Protein AF-A0A7X9CT86-F1 (afdb_monomer)

Sequence (171 aa):
MEDLLKIQHRLVPDLIDKMYRRFNILSTIEKKQPIGRRTLSDVMNITERVLRTEIEILKQQDLIRVQSTGMKLTETGEHTLASLSHYLTLYSSFNHLEDEIFNQYGVKVHIVRGNSDKDETVKAEMGNVTGELLEQSLYDKASVSVTGGSTMAKVSESLHPLDKDILFTPA

pLDDT: mean 86.79, std 11.25, range [47.72, 98.38]

Structure (mmCIF, N/CA/C/O backbone):
data_AF-A0A7X9CT86-F1
#
_entry.id   AF-A0A7X9CT86-F1
#
loop_
_atom_site.group_PDB
_atom_site.id
_atom_site.type_symbol
_atom_site.label_atom_id
_atom_site.label_alt_id
_atom_site.label_comp_id
_atom_site.label_asym_id
_atom_site.label_entity_id
_atom_site.label_seq_id
_atom_site.pdbx_PDB_ins_code
_atom_site.Cartn_x
_atom_site.Cartn_y
_atom_site.Cartn_z
_atom_site.occupancy
_atom_site.B_iso_or_equiv
_atom_site.auth_seq_id
_atom_site.auth_comp_id
_atom_site.auth_asym_id
_atom_site.auth_atom_id
_atom_site.pdbx_PDB_model_num
ATOM 1 N N . MET A 1 1 ? -1.836 -21.268 -7.553 1.00 47.72 1 MET A N 1
ATOM 2 C CA . MET A 1 1 ? -2.912 -20.787 -6.651 1.00 47.72 1 MET A CA 1
ATOM 3 C C . MET A 1 1 ? -3.319 -19.344 -6.956 1.00 47.72 1 MET A C 1
ATOM 5 O O . MET A 1 1 ? -4.481 -19.028 -6.749 1.00 47.72 1 MET A O 1
ATOM 9 N N . GLU A 1 2 ? -2.427 -18.518 -7.526 1.00 50.56 2 GLU A N 1
ATOM 10 C CA . GLU A 1 2 ? -2.737 -17.188 -8.101 1.00 50.56 2 GLU A CA 1
ATOM 11 C C . GLU A 1 2 ? -3.949 -17.184 -9.051 1.00 50.56 2 GLU A C 1
ATOM 13 O O . GLU A 1 2 ? -4.732 -16.236 -9.068 1.00 50.56 2 GLU A O 1
ATOM 18 N N . ASP A 1 3 ? -4.162 -18.281 -9.782 1.00 64.56 3 ASP A N 1
ATOM 19 C CA . ASP A 1 3 ? -5.314 -18.444 -10.675 1.00 64.56 3 ASP A CA 1
ATOM 20 C C . ASP A 1 3 ? -6.669 -18.474 -9.957 1.00 64.56 3 ASP A C 1
ATOM 22 O O . ASP A 1 3 ? -7.675 -18.043 -10.519 1.00 64.56 3 ASP A O 1
ATOM 26 N N . LEU A 1 4 ? -6.738 -18.951 -8.709 1.00 75.62 4 LEU A N 1
ATOM 27 C CA . LEU A 1 4 ? -8.026 -19.123 -8.036 1.00 75.62 4 LEU A CA 1
ATOM 28 C C . LEU A 1 4 ? -8.676 -17.774 -7.720 1.00 75.62 4 LEU A C 1
ATOM 30 O O . LEU A 1 4 ? -9.884 -17.635 -7.897 1.00 75.62 4 LEU A O 1
ATOM 34 N N . LEU A 1 5 ? -7.893 -16.774 -7.305 1.00 71.44 5 LEU A N 1
ATOM 35 C CA . LEU A 1 5 ? -8.427 -15.446 -6.997 1.00 71.44 5 LEU A CA 1
ATOM 36 C C . LEU A 1 5 ? -8.909 -14.730 -8.275 1.00 71.44 5 LEU A C 1
ATOM 38 O O . LEU A 1 5 ? -9.979 -14.121 -8.267 1.00 71.44 5 LEU A O 1
ATOM 42 N N . LYS A 1 6 ? -8.191 -14.908 -9.400 1.00 66.88 6 LYS A N 1
ATOM 43 C CA . LYS A 1 6 ? -8.610 -14.446 -10.743 1.00 66.88 6 LYS A CA 1
ATOM 44 C C . LYS A 1 6 ? -9.935 -15.078 -11.165 1.00 66.88 6 LYS A C 1
ATOM 46 O O . LYS A 1 6 ? -10.840 -14.385 -11.632 1.00 66.88 6 LYS A O 1
ATOM 51 N N . ILE A 1 7 ? -10.074 -16.388 -10.967 1.00 75.56 7 ILE A N 1
ATOM 52 C CA . ILE A 1 7 ? -11.304 -17.128 -11.276 1.00 75.56 7 ILE A CA 1
ATOM 53 C C . ILE A 1 7 ? -12.459 -16.663 -10.379 1.00 75.56 7 ILE A C 1
ATOM 55 O O . ILE A 1 7 ? -13.552 -16.396 -10.875 1.00 75.56 7 ILE A O 1
ATOM 59 N N . GLN A 1 8 ? -12.223 -16.520 -9.073 1.00 74.38 8 GLN A N 1
ATOM 60 C CA . GLN A 1 8 ? -13.236 -16.064 -8.122 1.00 74.38 8 GLN A CA 1
ATOM 61 C C . GLN A 1 8 ? -13.734 -14.659 -8.450 1.00 74.38 8 GLN A C 1
ATOM 63 O O . GLN A 1 8 ? -14.936 -14.433 -8.407 1.00 74.38 8 GLN A O 1
ATOM 68 N N . HIS A 1 9 ? -12.863 -13.731 -8.845 1.00 69.62 9 HIS A N 1
ATOM 69 C CA . HIS A 1 9 ? -13.296 -12.392 -9.245 1.00 69.62 9 HIS A CA 1
ATOM 70 C C . HIS A 1 9 ? -14.163 -12.397 -10.503 1.00 69.62 9 HIS A C 1
ATOM 72 O O . HIS A 1 9 ? -15.140 -11.661 -10.569 1.00 69.62 9 HIS A O 1
ATOM 78 N N . ARG A 1 10 ? -13.859 -13.246 -11.495 1.00 68.56 10 ARG A N 1
ATOM 79 C CA . ARG A 1 10 ? -14.726 -13.399 -12.677 1.00 68.56 10 ARG A CA 1
ATOM 80 C C . ARG A 1 10 ? -16.109 -13.946 -12.316 1.00 68.56 10 ARG A C 1
ATOM 82 O O . ARG A 1 10 ? -17.075 -13.629 -12.998 1.00 68.56 10 ARG A O 1
ATOM 89 N N . LEU A 1 11 ? -16.197 -14.766 -11.268 1.00 78.31 11 LEU A N 1
ATOM 90 C CA . LEU A 1 11 ? -17.441 -15.406 -10.845 1.00 78.31 11 LEU A CA 1
ATOM 91 C C . LEU A 1 11 ? -18.262 -14.547 -9.867 1.00 78.31 11 LEU A C 1
ATOM 93 O O . LEU A 1 11 ? -19.487 -14.532 -9.945 1.00 78.31 11 LEU A O 1
ATOM 97 N N . VAL A 1 12 ? -17.598 -13.866 -8.930 1.00 84.44 12 VAL A N 1
ATOM 98 C CA . VAL A 1 12 ? -18.204 -13.127 -7.807 1.00 84.44 12 VAL A CA 1
ATOM 99 C C . VAL A 1 12 ? -17.451 -11.815 -7.507 1.00 84.44 12 VAL A C 1
ATOM 101 O O . VAL A 1 12 ? -16.927 -11.638 -6.400 1.00 84.44 12 VAL A O 1
ATOM 104 N N . PRO A 1 13 ? -17.403 -10.863 -8.457 1.00 72.38 13 PRO A N 1
ATOM 105 C CA . PRO A 1 13 ? -16.597 -9.641 -8.332 1.00 72.38 13 PRO A CA 1
ATOM 106 C C . PRO A 1 13 ? -16.955 -8.818 -7.082 1.00 72.38 13 PRO A C 1
ATOM 108 O O . PRO A 1 13 ? -16.073 -8.444 -6.309 1.00 72.38 13 PRO A O 1
ATOM 111 N N . ASP A 1 14 ? -18.250 -8.670 -6.777 1.00 80.62 14 ASP A N 1
ATOM 112 C CA . ASP A 1 14 ? -18.730 -7.915 -5.608 1.00 80.62 14 ASP A CA 1
ATOM 113 C C . ASP A 1 14 ? -18.205 -8.446 -4.265 1.00 80.62 14 ASP A C 1
ATOM 115 O O . ASP A 1 14 ? -18.091 -7.704 -3.282 1.00 80.62 14 ASP A O 1
ATOM 119 N N . LEU A 1 15 ? -17.960 -9.758 -4.173 1.00 83.06 15 LEU A N 1
ATOM 120 C CA . LEU A 1 15 ? -17.462 -10.384 -2.951 1.00 83.06 15 LEU A CA 1
ATOM 121 C C . LEU A 1 15 ? -15.967 -10.120 -2.777 1.00 83.06 15 LEU A C 1
ATOM 123 O O . LEU A 1 15 ? -15.525 -9.850 -1.658 1.00 83.06 15 LEU A O 1
ATOM 127 N N . ILE A 1 16 ? -15.216 -10.143 -3.878 1.00 79.19 16 ILE A N 1
ATOM 128 C CA . ILE A 1 16 ? -13.792 -9.818 -3.878 1.00 79.19 16 ILE A CA 1
ATOM 129 C C . ILE A 1 16 ? -13.584 -8.349 -3.494 1.00 79.19 16 ILE A C 1
ATOM 131 O O . ILE A 1 16 ? -12.779 -8.067 -2.607 1.00 79.19 16 ILE A O 1
ATOM 135 N N . ASP A 1 17 ? -14.386 -7.421 -4.016 1.00 76.88 17 ASP A N 1
ATOM 136 C CA . ASP A 1 17 ? -14.312 -6.005 -3.628 1.00 76.88 17 ASP A CA 1
ATOM 137 C C . ASP A 1 17 ? -14.614 -5.774 -2.140 1.00 76.88 17 ASP A C 1
ATOM 139 O O . ASP A 1 17 ? -1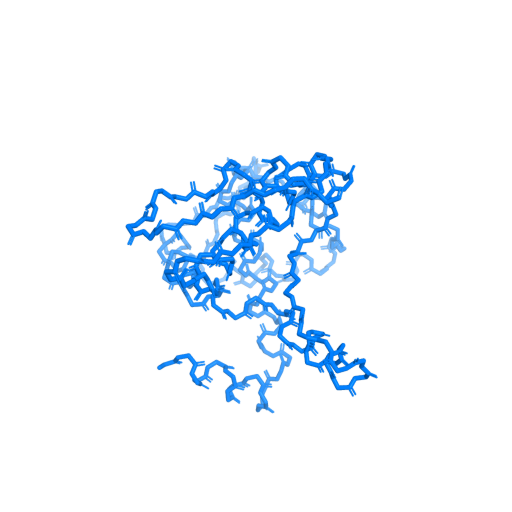3.962 -4.972 -1.460 1.00 76.88 17 ASP A O 1
ATOM 143 N N . LYS A 1 18 ? -15.591 -6.505 -1.589 1.00 85.19 18 LYS A N 1
ATOM 144 C CA . LYS A 1 18 ? -15.892 -6.483 -0.146 1.00 85.19 18 LYS A CA 1
ATOM 145 C C . LYS A 1 18 ? -14.726 -7.022 0.678 1.00 85.19 18 LYS A C 1
ATOM 147 O O . LYS A 1 18 ? -14.412 -6.446 1.721 1.00 85.19 18 LYS A O 1
ATOM 152 N N . MET A 1 19 ? -14.084 -8.096 0.222 1.00 87.00 19 MET A N 1
ATOM 153 C CA . MET A 1 19 ? -12.901 -8.665 0.867 1.00 87.00 19 MET A CA 1
ATOM 154 C C . MET A 1 19 ? -11.753 -7.649 0.897 1.00 87.00 19 MET A C 1
ATOM 156 O O . MET A 1 19 ? -11.210 -7.394 1.971 1.00 87.00 19 MET A O 1
ATOM 160 N N . TYR A 1 20 ? -11.463 -6.987 -0.228 1.00 80.25 20 TYR A N 1
ATOM 161 C CA . TYR A 1 20 ? -10.465 -5.913 -0.305 1.00 80.25 20 TYR A CA 1
ATOM 162 C C . TYR A 1 20 ? -10.749 -4.774 0.663 1.00 80.25 20 TYR A C 1
ATOM 164 O O . TYR A 1 20 ? -9.865 -4.336 1.401 1.00 80.25 20 TYR A O 1
ATOM 172 N N . ARG A 1 21 ? -11.997 -4.299 0.698 1.00 86.12 21 ARG A N 1
ATOM 173 C CA . ARG A 1 21 ? -12.388 -3.228 1.617 1.00 86.12 21 ARG A CA 1
ATOM 174 C C . ARG A 1 21 ? -12.138 -3.622 3.072 1.00 86.12 21 ARG A C 1
ATOM 176 O O . ARG A 1 21 ? -11.584 -2.825 3.823 1.00 86.12 21 ARG A O 1
ATOM 183 N N . ARG A 1 22 ? -12.516 -4.837 3.470 1.00 92.12 22 ARG A N 1
ATOM 184 C CA . ARG A 1 22 ? -12.315 -5.337 4.839 1.00 92.12 22 ARG A CA 1
ATOM 185 C C . ARG A 1 22 ? -10.846 -5.527 5.180 1.00 92.12 22 ARG A C 1
ATOM 187 O O . ARG A 1 22 ? -10.440 -5.134 6.267 1.00 92.12 22 ARG A O 1
ATOM 194 N N . PHE A 1 23 ? -10.051 -6.043 4.247 1.00 90.31 23 PHE A N 1
ATOM 195 C CA . PHE A 1 23 ? -8.603 -6.126 4.408 1.00 90.31 23 PHE A CA 1
ATOM 196 C C . PHE A 1 23 ? -7.985 -4.746 4.653 1.00 90.31 23 PHE A C 1
ATOM 198 O O . PHE A 1 23 ? -7.247 -4.568 5.618 1.00 90.31 23 PHE A O 1
ATOM 205 N N . ASN A 1 24 ? -8.361 -3.739 3.859 1.00 86.56 24 ASN A N 1
ATOM 206 C CA . ASN A 1 24 ? -7.864 -2.373 4.036 1.00 86.56 24 ASN A CA 1
ATOM 207 C C . ASN A 1 24 ? -8.274 -1.777 5.392 1.00 86.56 24 ASN A C 1
ATOM 209 O O . ASN A 1 24 ? -7.481 -1.071 6.014 1.00 86.56 24 ASN A O 1
ATOM 213 N N . ILE A 1 25 ? -9.489 -2.071 5.872 1.00 92.75 25 ILE A N 1
ATOM 214 C CA . ILE A 1 25 ? -9.937 -1.670 7.214 1.00 92.75 25 ILE A CA 1
ATOM 215 C C . ILE A 1 25 ? -9.034 -2.306 8.276 1.00 92.75 25 ILE A C 1
ATOM 217 O O . ILE A 1 25 ? -8.499 -1.592 9.121 1.00 92.75 25 ILE A O 1
ATOM 221 N N . LEU A 1 26 ? -8.832 -3.625 8.215 1.00 95.00 26 LEU A N 1
ATOM 222 C CA . LEU A 1 26 ? -8.010 -4.365 9.175 1.00 95.00 26 LEU A CA 1
ATOM 223 C C . LEU A 1 26 ? -6.551 -3.892 9.164 1.00 95.00 26 LEU A C 1
ATOM 225 O O . LEU A 1 26 ? -6.017 -3.598 10.227 1.00 95.00 26 LEU A O 1
ATOM 229 N N . SER A 1 27 ? -5.941 -3.715 7.988 1.00 91.19 27 SER A N 1
ATOM 230 C CA . SER A 1 27 ? -4.567 -3.208 7.856 1.00 91.19 27 SER A CA 1
ATOM 231 C C . SER A 1 27 ? -4.420 -1.769 8.364 1.00 91.19 27 SER A C 1
ATOM 233 O O . SER A 1 27 ? -3.416 -1.409 8.976 1.00 91.19 27 SER A O 1
ATOM 235 N N . THR A 1 28 ? -5.440 -0.926 8.179 1.00 89.75 28 THR A N 1
ATOM 236 C CA . THR A 1 28 ? -5.416 0.435 8.738 1.00 89.75 28 THR A CA 1
ATOM 237 C C . THR A 1 28 ? -5.524 0.410 10.261 1.00 89.75 28 THR A C 1
ATOM 239 O O . THR A 1 28 ? -4.832 1.178 10.932 1.00 89.75 28 THR A O 1
ATOM 242 N N . ILE A 1 29 ? -6.365 -0.470 10.817 1.00 95.81 29 ILE A N 1
ATOM 243 C CA . ILE A 1 29 ? -6.472 -0.669 12.266 1.00 95.81 29 ILE A CA 1
ATOM 244 C C . ILE A 1 29 ? -5.146 -1.199 12.814 1.00 95.81 29 ILE A C 1
ATOM 246 O O . ILE A 1 29 ? -4.644 -0.614 13.761 1.00 95.81 29 ILE A O 1
ATOM 250 N N . GLU A 1 30 ? -4.529 -2.209 12.201 1.00 95.50 30 GLU A N 1
ATOM 251 C CA . GLU A 1 30 ? -3.220 -2.750 12.602 1.00 95.50 30 GLU A CA 1
ATOM 252 C C . GLU A 1 30 ? -2.164 -1.650 12.784 1.00 95.50 30 GLU A C 1
ATOM 254 O O . GLU A 1 30 ? -1.515 -1.566 13.825 1.00 95.50 30 GLU A O 1
ATOM 259 N N . LYS A 1 31 ? -2.044 -0.756 11.794 1.00 91.62 31 LYS A N 1
ATOM 260 C CA . LYS A 1 31 ? -1.037 0.315 11.770 1.00 91.62 31 LYS A CA 1
ATOM 261 C C . LYS A 1 31 ? -1.331 1.462 12.738 1.00 91.62 31 LYS A C 1
ATOM 263 O O . LYS A 1 31 ? -0.414 2.186 13.116 1.00 91.62 31 LYS A O 1
ATOM 268 N N . LYS A 1 32 ? -2.604 1.695 13.079 1.00 93.50 32 LYS A N 1
ATOM 269 C CA . LYS A 1 32 ? -3.057 2.906 13.795 1.00 93.50 32 LYS A CA 1
ATOM 270 C C . LYS A 1 32 ? -3.825 2.618 15.085 1.00 93.50 32 LYS A C 1
ATOM 272 O O . LYS A 1 32 ? -4.404 3.535 15.664 1.00 93.50 32 LYS A O 1
ATOM 277 N N . GLN A 1 33 ? -3.879 1.365 15.528 1.00 95.75 33 GLN A N 1
ATOM 278 C CA . GLN A 1 33 ? -4.639 0.972 16.708 1.00 95.75 33 GLN A CA 1
ATOM 279 C C . GLN A 1 33 ? -4.039 1.539 18.010 1.00 95.75 33 GLN A C 1
ATOM 281 O O . GLN A 1 33 ? -2.820 1.557 18.172 1.00 95.75 33 GLN A O 1
ATOM 286 N N . PRO A 1 34 ? -4.881 1.925 18.989 1.00 95.50 34 PRO A N 1
ATOM 287 C CA . PRO A 1 34 ? -6.340 1.969 18.905 1.00 95.50 34 PRO A CA 1
ATOM 288 C C . PRO A 1 34 ? -6.837 3.153 18.056 1.00 95.50 34 PRO A C 1
ATOM 290 O O . PRO A 1 34 ? -6.430 4.289 18.282 1.00 95.50 34 PRO A O 1
ATOM 293 N N . ILE A 1 35 ? -7.763 2.903 17.119 1.00 96.25 35 ILE A N 1
ATOM 294 C CA . ILE A 1 35 ? -8.323 3.949 16.240 1.00 96.25 35 ILE A CA 1
ATOM 295 C C . ILE A 1 35 ? -9.837 4.104 16.408 1.00 96.25 35 ILE A C 1
ATOM 297 O O . ILE A 1 35 ? -10.589 3.129 16.438 1.00 96.25 35 ILE A O 1
ATOM 301 N N . GLY A 1 36 ? -10.308 5.347 16.515 1.00 95.00 36 GLY A N 1
ATOM 302 C CA . GLY A 1 36 ? -11.735 5.668 16.564 1.00 95.00 36 GLY A CA 1
ATOM 303 C C . GLY A 1 36 ? -12.405 5.580 15.188 1.00 95.00 36 GLY A C 1
ATOM 304 O O . GLY A 1 36 ? -11.777 5.840 14.164 1.00 95.00 36 GLY A O 1
ATOM 305 N N . ARG A 1 37 ? -13.710 5.271 15.152 1.00 90.50 37 ARG A N 1
ATOM 306 C CA . ARG A 1 37 ? -14.463 5.118 13.891 1.00 90.50 37 ARG A CA 1
ATOM 307 C C . ARG A 1 37 ? -14.393 6.356 12.996 1.00 90.50 37 ARG A C 1
ATOM 309 O O . ARG A 1 37 ? -14.215 6.205 11.798 1.00 90.50 37 ARG A O 1
ATOM 316 N N . ARG A 1 38 ? -14.527 7.556 13.569 1.00 91.12 38 ARG A N 1
ATOM 317 C CA . ARG A 1 38 ? -14.496 8.816 12.811 1.00 91.12 38 ARG A CA 1
ATOM 318 C C . ARG A 1 38 ? -13.143 9.025 12.133 1.00 91.12 38 ARG A C 1
ATOM 320 O O . ARG A 1 38 ? -13.086 9.154 10.920 1.00 91.12 38 ARG A O 1
ATOM 327 N N . THR A 1 39 ? -12.062 8.918 12.903 1.00 93.00 39 THR A N 1
ATOM 328 C CA . THR A 1 39 ? -10.692 9.002 12.381 1.00 93.00 39 THR A CA 1
ATOM 329 C C . THR A 1 39 ? -10.419 7.936 11.322 1.00 93.00 39 THR A C 1
ATOM 331 O O . THR A 1 39 ? -9.800 8.231 10.308 1.00 93.00 39 THR A O 1
ATOM 334 N N . LEU A 1 40 ? -10.905 6.706 11.516 1.00 93.25 40 LEU A N 1
ATOM 335 C CA . LEU A 1 40 ? -10.787 5.650 10.511 1.00 93.25 40 LEU A CA 1
ATOM 336 C C . LEU A 1 40 ? -11.567 5.993 9.227 1.00 93.25 40 LEU A C 1
ATOM 338 O O . LEU A 1 40 ? -11.055 5.775 8.135 1.00 93.25 40 LEU A O 1
ATOM 342 N N . SER A 1 41 ? -12.765 6.571 9.351 1.00 90.44 41 SER A N 1
ATOM 343 C CA . SER A 1 41 ? -13.572 7.072 8.227 1.00 90.44 41 SER A CA 1
ATOM 344 C C . SER A 1 41 ? -12.806 8.105 7.405 1.00 90.44 41 SER A C 1
ATOM 346 O O . SER A 1 41 ? -12.744 7.984 6.182 1.00 90.44 41 SER A O 1
ATOM 348 N N . ASP A 1 42 ? -12.191 9.070 8.091 1.00 86.50 42 ASP A N 1
ATOM 349 C CA . ASP A 1 42 ? -11.437 10.165 7.482 1.00 86.50 42 ASP A CA 1
ATOM 350 C C . ASP A 1 42 ? -10.180 9.640 6.774 1.00 86.50 42 ASP A C 1
ATOM 352 O O . ASP A 1 42 ? -9.933 9.971 5.618 1.00 86.50 42 ASP A O 1
ATOM 356 N N . VAL A 1 43 ? -9.419 8.757 7.435 1.00 82.06 43 VAL A N 1
ATOM 357 C CA . VAL A 1 43 ? -8.208 8.138 6.867 1.00 82.06 43 VAL A CA 1
ATOM 358 C C . VAL A 1 43 ? -8.530 7.299 5.631 1.00 82.06 43 VAL A C 1
ATOM 360 O O . VAL A 1 43 ? -7.755 7.292 4.680 1.00 82.06 43 VAL A O 1
ATOM 363 N N . MET A 1 44 ? -9.654 6.583 5.634 1.00 79.44 44 MET A N 1
ATOM 364 C CA . MET A 1 44 ? -10.025 5.689 4.535 1.00 79.44 44 MET A CA 1
ATOM 365 C C . MET A 1 44 ? -10.855 6.366 3.439 1.00 79.44 44 MET A C 1
ATOM 367 O O . MET A 1 44 ? -11.120 5.733 2.419 1.00 79.44 44 MET A O 1
ATOM 371 N N . ASN A 1 45 ? -11.286 7.616 3.639 1.00 83.00 45 ASN A N 1
ATOM 372 C CA . ASN A 1 45 ? -12.220 8.325 2.761 1.00 83.00 45 ASN A CA 1
ATOM 373 C C . ASN A 1 45 ? -13.509 7.518 2.471 1.00 83.00 45 ASN A C 1
ATOM 375 O O . ASN A 1 45 ? -14.017 7.477 1.350 1.00 83.00 45 ASN A O 1
ATOM 379 N N . ILE A 1 46 ? -14.034 6.834 3.493 1.00 83.25 46 ILE A N 1
ATOM 380 C CA . ILE A 1 46 ? -15.284 6.059 3.437 1.00 83.25 46 ILE A CA 1
ATOM 381 C C . ILE A 1 46 ? -16.313 6.760 4.322 1.00 83.25 46 ILE A C 1
ATOM 383 O O . ILE A 1 46 ? -15.962 7.339 5.345 1.00 83.25 46 ILE A O 1
ATOM 387 N N . THR A 1 47 ? -17.601 6.700 3.972 1.00 87.56 47 THR A N 1
ATOM 388 C CA . THR A 1 47 ? -18.653 7.271 4.831 1.00 87.56 47 THR A CA 1
ATOM 389 C C . THR A 1 47 ? -18.811 6.485 6.135 1.00 87.56 47 THR A C 1
ATOM 391 O O . THR A 1 47 ? -18.754 5.251 6.144 1.00 87.56 47 THR A O 1
ATOM 394 N N . GLU A 1 48 ? -19.135 7.175 7.233 1.00 88.25 48 GLU A N 1
ATOM 395 C CA . GLU A 1 48 ? -19.356 6.516 8.530 1.00 88.25 48 GLU A CA 1
ATOM 396 C C . GLU A 1 48 ? -20.434 5.424 8.468 1.00 88.25 48 GLU A C 1
ATOM 398 O O . GLU A 1 48 ? -20.340 4.413 9.165 1.00 88.25 48 GLU A O 1
ATOM 403 N N . ARG A 1 49 ? -21.459 5.597 7.621 1.00 89.69 49 ARG A N 1
ATOM 404 C CA . ARG A 1 49 ? -22.537 4.613 7.442 1.00 89.69 49 ARG A CA 1
ATOM 405 C C . ARG A 1 49 ? -22.003 3.285 6.906 1.00 89.69 49 ARG A C 1
ATOM 407 O O . ARG A 1 49 ? -22.393 2.228 7.409 1.00 89.69 49 ARG A O 1
ATOM 414 N N . VAL A 1 50 ? -21.146 3.342 5.88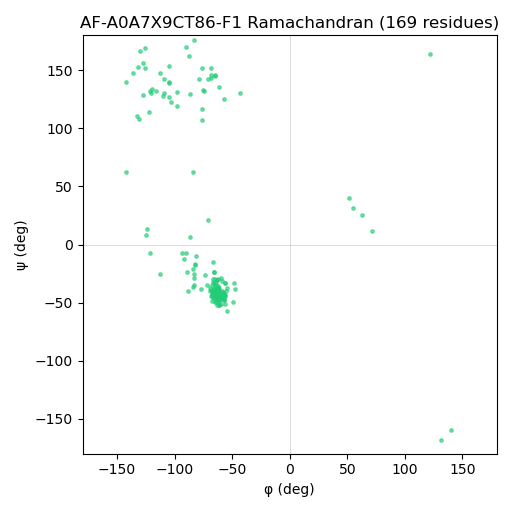8 1.00 86.69 50 VAL A N 1
ATOM 415 C CA . VAL A 1 50 ? -20.524 2.151 5.295 1.00 86.69 50 VAL A CA 1
ATOM 416 C C . VAL A 1 50 ? -19.565 1.531 6.301 1.00 86.69 50 VAL A C 1
ATOM 418 O O . VAL A 1 50 ? -19.684 0.345 6.600 1.00 86.69 50 VAL A O 1
ATOM 421 N N . LEU A 1 51 ? -18.699 2.346 6.909 1.00 92.56 51 LEU A N 1
ATOM 422 C CA . LEU A 1 51 ? -17.706 1.871 7.866 1.00 92.56 51 LEU A CA 1
ATOM 423 C C . LEU A 1 51 ? -18.348 1.209 9.094 1.00 92.56 51 LEU A C 1
ATOM 425 O O . LEU A 1 51 ? -17.870 0.179 9.550 1.00 92.56 51 LEU A O 1
ATOM 429 N N . ARG A 1 52 ? -19.477 1.732 9.588 1.00 92.31 52 ARG A N 1
ATOM 430 C CA . ARG A 1 52 ? -20.257 1.100 10.663 1.00 92.31 52 ARG A CA 1
ATOM 431 C C . ARG A 1 52 ? -20.685 -0.320 10.299 1.00 92.31 52 ARG A C 1
ATOM 433 O O . ARG A 1 52 ? -20.591 -1.205 11.137 1.00 92.31 52 ARG A O 1
ATOM 440 N N . THR A 1 53 ? -21.155 -0.529 9.071 1.00 94.81 53 THR A N 1
ATOM 441 C CA . THR A 1 53 ? -21.613 -1.852 8.621 1.00 94.81 53 THR A CA 1
ATOM 442 C C . THR A 1 53 ? -20.447 -2.835 8.572 1.00 94.81 53 THR A C 1
ATOM 444 O O . THR A 1 53 ? -20.572 -3.954 9.056 1.00 94.81 53 THR A O 1
ATOM 447 N N . GLU A 1 54 ? -19.295 -2.404 8.054 1.00 94.56 54 GLU A N 1
ATOM 448 C CA . GLU A 1 54 ? -18.101 -3.252 8.004 1.00 94.56 54 GLU A CA 1
ATOM 449 C C . GLU A 1 54 ? -17.540 -3.550 9.398 1.00 94.56 54 GLU A C 1
ATOM 451 O O . GLU A 1 54 ? -17.214 -4.696 9.683 1.00 94.56 54 GLU A O 1
ATOM 456 N N . ILE A 1 55 ? -17.484 -2.559 10.294 1.00 95.56 55 ILE A N 1
ATOM 457 C CA . ILE A 1 55 ? -17.021 -2.744 11.678 1.00 95.56 55 ILE A CA 1
ATOM 458 C C . ILE A 1 55 ? -17.886 -3.765 12.415 1.00 95.56 55 ILE A C 1
ATOM 460 O O . ILE A 1 55 ? -17.341 -4.627 13.097 1.00 95.56 55 ILE A O 1
ATOM 464 N N . GLU A 1 56 ? -19.214 -3.703 12.279 1.00 96.50 56 GLU A N 1
ATOM 465 C CA . GLU A 1 56 ? -20.088 -4.687 12.927 1.00 96.50 56 GLU A CA 1
ATOM 466 C C . GLU A 1 56 ? -19.839 -6.103 12.402 1.00 96.50 56 GLU A C 1
ATOM 468 O O . GLU A 1 56 ? -19.786 -7.040 13.193 1.00 96.50 56 GLU A O 1
ATOM 473 N N . ILE A 1 57 ? -19.605 -6.265 11.097 1.00 96.50 57 ILE A N 1
ATOM 474 C CA . ILE A 1 57 ? -19.274 -7.570 10.507 1.00 96.50 57 ILE A CA 1
ATOM 475 C C . ILE A 1 57 ? -17.934 -8.083 11.045 1.00 96.50 57 ILE A C 1
ATOM 477 O O . ILE A 1 57 ? -17.857 -9.213 11.520 1.00 96.50 57 ILE A O 1
ATOM 481 N N . LEU A 1 58 ? -16.891 -7.250 11.028 1.00 97.12 58 LEU A N 1
ATOM 482 C CA . LEU A 1 58 ? -15.559 -7.625 11.516 1.00 97.12 58 LEU A CA 1
ATOM 483 C C . LEU A 1 58 ? -15.572 -7.968 13.010 1.00 97.12 58 LEU A C 1
ATOM 485 O O . LEU A 1 58 ? -14.903 -8.904 13.441 1.00 97.12 58 LEU A O 1
ATOM 489 N N . LYS A 1 59 ? -16.363 -7.241 13.802 1.00 97.38 59 LYS A N 1
ATOM 490 C CA . LYS A 1 59 ? -16.562 -7.509 15.228 1.00 97.38 59 LYS A CA 1
ATOM 491 C C . LYS A 1 59 ? -17.308 -8.825 15.456 1.00 97.38 59 LYS A C 1
ATOM 493 O O . LYS A 1 59 ? -16.916 -9.592 16.326 1.00 97.38 59 LYS A O 1
ATOM 498 N N . GLN A 1 60 ? -18.368 -9.097 14.691 1.00 97.69 60 GLN A N 1
ATOM 499 C CA . GLN A 1 60 ? -19.119 -10.360 14.770 1.00 97.69 60 GLN A CA 1
ATOM 500 C C . GLN A 1 60 ? -18.258 -11.576 14.414 1.00 97.69 60 GLN A C 1
ATOM 502 O O . GLN A 1 60 ? -18.497 -12.661 14.931 1.00 97.69 60 GLN A O 1
ATOM 507 N N . GLN A 1 61 ? -17.257 -11.388 13.554 1.00 96.75 61 GLN A N 1
ATOM 508 C CA . GLN A 1 61 ? -16.286 -12.412 13.167 1.00 96.75 61 GLN A CA 1
ATOM 509 C C . GLN A 1 61 ? -15.081 -12.509 14.119 1.00 96.75 61 GLN A C 1
ATOM 511 O O . GLN A 1 61 ? -14.137 -13.227 13.810 1.00 96.75 61 GLN A O 1
ATOM 516 N N . ASP A 1 62 ? -15.095 -11.785 15.243 1.00 97.62 62 ASP A N 1
ATOM 517 C CA . ASP A 1 62 ? -13.983 -11.706 16.199 1.00 97.62 62 ASP A CA 1
ATOM 518 C C . ASP A 1 62 ? -12.652 -11.279 15.555 1.00 97.62 62 ASP A C 1
ATOM 520 O O . ASP A 1 62 ? -11.587 -11.683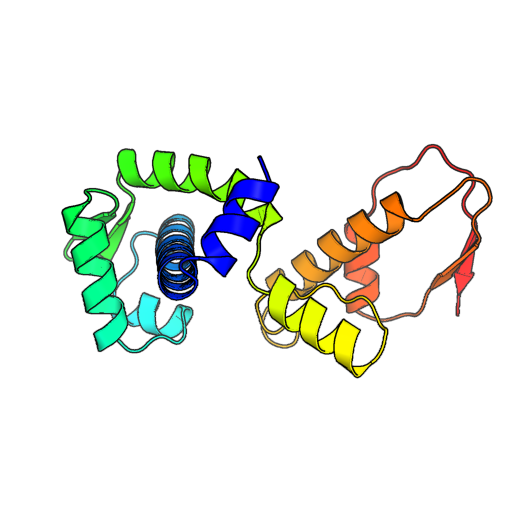 15.997 1.00 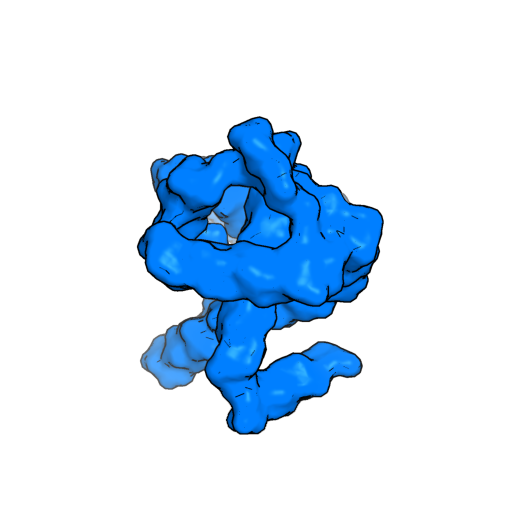97.62 62 ASP A O 1
ATOM 524 N N . LEU A 1 63 ? -12.682 -10.452 14.503 1.00 97.94 63 LEU A N 1
ATOM 525 C CA . LEU A 1 63 ? -11.471 -9.925 13.852 1.00 97.94 63 LEU A CA 1
ATOM 526 C C . LEU A 1 63 ? -11.001 -8.609 14.483 1.00 97.94 63 LEU A C 1
ATOM 528 O O . LEU A 1 63 ? -9.833 -8.240 14.382 1.00 97.94 63 LEU A O 1
ATOM 532 N N . ILE A 1 64 ? -11.914 -7.884 15.132 1.00 98.19 64 ILE A N 1
ATOM 533 C CA . ILE A 1 64 ? -11.610 -6.640 15.841 1.00 98.19 64 ILE A CA 1
ATOM 534 C C . ILE A 1 64 ? -12.309 -6.598 17.197 1.00 98.19 64 ILE A C 1
ATOM 536 O O . ILE A 1 64 ? -13.445 -7.049 17.355 1.00 98.19 64 ILE A O 1
ATOM 540 N N . ARG A 1 65 ? -11.663 -5.952 18.168 1.00 97.75 65 ARG A N 1
ATOM 541 C CA . ARG A 1 65 ? -12.255 -5.573 19.450 1.00 97.75 65 ARG A CA 1
ATOM 542 C C . ARG A 1 65 ? -12.545 -4.075 19.456 1.00 97.75 65 ARG A C 1
ATOM 544 O O . ARG A 1 65 ? -11.660 -3.258 19.217 1.00 97.75 65 ARG A O 1
ATOM 551 N N . VAL A 1 66 ? -13.787 -3.716 19.776 1.00 95.75 66 VAL A N 1
ATOM 552 C CA . VAL A 1 66 ? -14.243 -2.320 19.871 1.00 95.75 66 VAL A CA 1
ATOM 553 C C . VAL A 1 66 ? -14.337 -1.909 21.340 1.00 95.75 66 VAL A C 1
ATOM 555 O O . VAL A 1 66 ? -15.056 -2.542 22.112 1.00 95.75 66 VAL A O 1
ATOM 558 N N . GLN A 1 67 ? -13.625 -0.851 21.725 1.00 93.62 67 GLN A N 1
ATOM 559 C CA . GLN A 1 67 ? -13.622 -0.261 23.068 1.00 93.62 67 GLN A CA 1
ATOM 560 C C . GLN A 1 67 ? -13.943 1.240 22.997 1.00 93.62 67 GLN A C 1
ATOM 562 O O . GLN A 1 67 ? -13.931 1.838 21.921 1.00 93.62 67 GLN A O 1
ATOM 567 N N . SER A 1 68 ? -14.203 1.874 24.145 1.00 89.81 68 SER A N 1
ATOM 568 C CA . SER A 1 68 ? -14.429 3.329 24.220 1.00 89.81 68 SER A CA 1
ATOM 569 C C . SER A 1 68 ? -13.235 4.148 23.715 1.00 89.81 68 SER A C 1
ATOM 571 O O . SER A 1 68 ? -13.419 5.239 23.186 1.00 89.81 68 SER A O 1
ATOM 573 N N . THR A 1 69 ? -12.023 3.605 23.837 1.00 91.69 69 THR A N 1
ATOM 574 C CA . THR A 1 69 ? -10.766 4.205 23.369 1.00 91.69 69 THR A CA 1
ATOM 575 C C . THR A 1 69 ? -10.502 3.999 21.876 1.00 91.69 69 THR A C 1
ATOM 577 O O . THR A 1 69 ? -9.581 4.608 21.339 1.00 91.69 69 THR A O 1
ATOM 580 N N . GLY A 1 70 ? -11.288 3.163 21.191 1.00 94.50 70 GLY A N 1
ATOM 581 C CA . GLY A 1 70 ? -11.120 2.850 19.774 1.00 94.50 70 GLY A CA 1
ATOM 582 C C . GLY A 1 70 ? -11.151 1.353 19.480 1.00 94.50 70 GLY A C 1
ATOM 583 O O . GLY A 1 70 ? -11.548 0.529 20.305 1.00 94.50 70 GLY A O 1
ATOM 584 N N . MET A 1 71 ? -10.755 1.007 18.262 1.00 97.50 71 MET A N 1
ATOM 585 C CA . MET A 1 71 ? -10.736 -0.357 17.745 1.00 97.50 71 MET A CA 1
ATOM 586 C C . MET A 1 71 ? -9.312 -0.893 17.704 1.00 97.50 71 MET A C 1
ATOM 588 O O . MET A 1 71 ? -8.389 -0.167 17.329 1.00 97.50 71 MET A O 1
ATOM 592 N N . LYS A 1 72 ? -9.167 -2.165 18.068 1.00 98.25 72 LYS A N 1
ATOM 593 C CA . LYS A 1 72 ? -7.934 -2.947 17.967 1.00 98.25 72 LYS A CA 1
ATOM 594 C C . LYS A 1 72 ? -8.205 -4.243 17.216 1.00 98.25 72 LYS A C 1
ATOM 596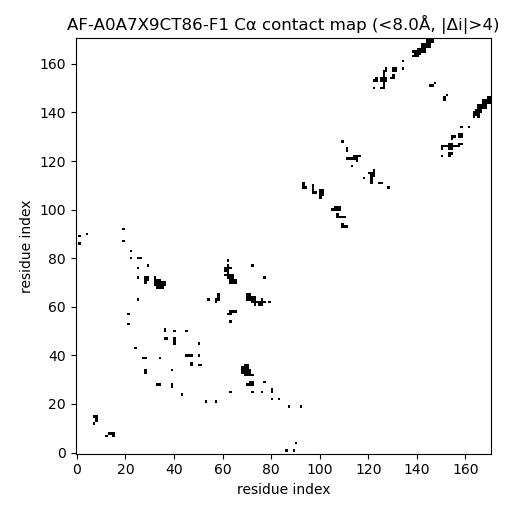 O O . LYS A 1 72 ? -9.346 -4.712 17.221 1.00 98.25 72 LYS A O 1
ATOM 601 N N . LEU A 1 73 ? -7.181 -4.829 16.613 1.00 97.94 73 LEU A N 1
ATOM 602 C CA . LEU A 1 73 ? -7.261 -6.206 16.145 1.00 97.94 73 LEU A CA 1
ATOM 603 C C . LEU A 1 73 ? -7.341 -7.166 17.340 1.00 97.94 73 LEU A C 1
ATOM 605 O O . LEU A 1 73 ? -6.903 -6.861 18.452 1.00 97.94 73 LEU A O 1
ATOM 609 N N . THR A 1 74 ? -7.976 -8.307 17.115 1.00 98.38 74 THR A N 1
ATOM 610 C CA . THR A 1 74 ? -7.843 -9.488 17.975 1.00 98.38 74 THR A CA 1
ATOM 611 C C . THR A 1 74 ? -6.694 -10.352 17.458 1.00 98.38 74 THR A C 1
ATOM 613 O O . THR A 1 74 ? -6.225 -10.154 16.339 1.00 98.38 74 THR A O 1
ATOM 616 N N . GLU A 1 75 ? -6.292 -11.365 18.223 1.00 97.31 75 GLU A N 1
ATOM 617 C CA . GLU A 1 75 ? -5.317 -12.363 17.763 1.00 97.31 75 GLU A CA 1
ATOM 618 C C . GLU A 1 75 ? -5.798 -13.082 16.484 1.00 97.31 75 GLU A C 1
ATOM 620 O O . GLU A 1 75 ? -5.053 -13.214 15.513 1.00 97.31 75 GLU A O 1
ATOM 625 N N . THR A 1 76 ? -7.088 -13.440 16.424 1.00 96.94 76 THR A N 1
ATOM 626 C CA . THR A 1 76 ? -7.744 -13.977 15.220 1.00 96.94 76 THR A CA 1
ATOM 627 C C . THR A 1 76 ? -7.643 -13.004 14.040 1.00 96.94 76 THR A C 1
ATOM 629 O O . THR A 1 76 ? -7.378 -13.412 12.905 1.00 96.94 76 THR A O 1
ATOM 632 N N . GLY A 1 77 ? -7.849 -11.709 14.296 1.00 97.00 77 GLY A N 1
ATOM 633 C CA . GLY A 1 77 ? -7.748 -10.638 13.310 1.00 97.00 77 GLY A CA 1
ATOM 634 C C . GLY A 1 77 ? -6.344 -10.489 12.740 1.00 97.00 77 GLY A C 1
ATOM 635 O O . GLY A 1 77 ? -6.193 -10.443 11.521 1.00 97.00 77 GLY A O 1
ATOM 636 N N . GLU A 1 78 ? -5.330 -10.474 13.604 1.00 95.88 78 GLU A N 1
ATOM 637 C CA . GLU A 1 78 ? -3.916 -10.400 13.220 1.00 95.88 78 GLU A CA 1
ATOM 638 C C . GLU A 1 78 ? -3.507 -11.614 12.378 1.00 95.88 78 GLU A C 1
ATOM 640 O O . GLU A 1 78 ? -2.977 -11.453 11.278 1.00 95.88 78 GLU A O 1
ATOM 645 N N . HIS A 1 79 ? -3.848 -12.830 12.816 1.00 94.88 79 HIS A N 1
ATOM 646 C CA . HIS A 1 79 ? -3.541 -14.047 12.062 1.00 94.88 79 HIS A CA 1
ATOM 647 C C . HIS A 1 79 ? -4.241 -14.077 10.694 1.00 94.88 79 HIS A C 1
ATOM 649 O O . HIS A 1 79 ? -3.644 -14.457 9.681 1.00 94.88 79 HIS A O 1
ATOM 655 N N . THR A 1 80 ? -5.511 -13.665 10.641 1.00 93.62 80 THR A N 1
ATOM 656 C CA . THR A 1 80 ? -6.278 -13.594 9.387 1.00 93.62 80 THR A CA 1
ATOM 657 C C . THR A 1 80 ? -5.667 -12.575 8.432 1.00 93.62 80 THR A C 1
ATOM 659 O O . THR A 1 80 ? -5.506 -12.861 7.245 1.00 93.62 80 THR A O 1
ATOM 662 N N . LEU A 1 81 ? -5.297 -11.400 8.946 1.00 91.75 81 LEU A N 1
ATOM 663 C CA . LEU A 1 81 ? -4.682 -10.336 8.165 1.00 91.75 81 LEU A CA 1
ATOM 664 C C . LEU A 1 81 ? -3.329 -10.774 7.592 1.00 91.75 81 LEU A C 1
ATOM 666 O O . LEU A 1 81 ? -3.106 -10.613 6.394 1.00 91.75 81 LEU A O 1
ATOM 670 N N . ALA A 1 82 ? -2.474 -11.387 8.413 1.00 88.56 82 ALA A N 1
ATOM 671 C CA . ALA A 1 82 ? -1.172 -11.904 7.996 1.00 88.56 82 ALA A CA 1
ATOM 672 C C . ALA A 1 82 ? -1.289 -13.037 6.964 1.00 88.56 82 ALA A C 1
ATOM 674 O O . ALA A 1 82 ? -0.522 -13.095 6.008 1.00 88.56 82 ALA A O 1
ATOM 675 N N . SER A 1 83 ? -2.280 -13.919 7.116 1.00 86.88 83 SER A N 1
ATOM 676 C CA . SER A 1 83 ? -2.525 -14.996 6.150 1.00 86.88 83 SER A CA 1
ATOM 677 C C . SER A 1 83 ? -2.993 -14.449 4.801 1.00 86.88 83 SER A C 1
ATOM 679 O O . SER A 1 83 ? -2.621 -14.973 3.755 1.00 86.88 83 SER A O 1
ATOM 681 N N . LEU A 1 84 ? -3.822 -13.400 4.818 1.00 82.19 84 LEU A N 1
ATOM 682 C CA . LEU A 1 84 ? -4.426 -12.826 3.619 1.00 82.19 84 LEU A CA 1
ATOM 683 C C . LEU A 1 84 ? -3.499 -11.836 2.899 1.00 82.19 84 LEU A C 1
ATOM 685 O O . LEU A 1 84 ? -3.584 -11.719 1.677 1.00 82.19 84 LEU A O 1
ATOM 689 N N . SER A 1 85 ? -2.605 -11.153 3.621 1.00 74.94 85 SER A N 1
ATOM 690 C CA . SER A 1 85 ? -1.674 -10.178 3.041 1.00 74.94 85 SER A CA 1
ATOM 691 C C . SER A 1 85 ? -0.825 -10.804 1.937 1.00 74.94 85 SER A C 1
ATOM 693 O O . SER A 1 85 ? -0.765 -10.248 0.846 1.00 74.94 85 SER A O 1
ATOM 695 N N . HIS A 1 86 ? -0.302 -12.015 2.151 1.00 67.44 86 HIS A N 1
ATOM 696 C CA . HIS A 1 86 ? 0.464 -12.754 1.145 1.00 67.44 86 HIS A CA 1
ATOM 697 C C . HIS A 1 86 ? -0.297 -12.936 -0.181 1.00 67.44 86 HIS A C 1
ATOM 699 O O . HIS A 1 86 ? 0.287 -12.824 -1.256 1.00 67.44 86 HIS A O 1
ATOM 705 N N . TYR A 1 87 ? -1.612 -13.159 -0.120 1.00 68.19 87 TYR A N 1
ATOM 706 C CA . TYR A 1 87 ? -2.444 -13.366 -1.308 1.00 68.19 87 TYR A CA 1
ATOM 707 C C . TYR A 1 87 ? -2.892 -12.064 -1.970 1.00 68.19 87 TYR A C 1
ATOM 709 O O . TYR A 1 87 ? -3.021 -12.010 -3.192 1.00 68.19 87 TYR A O 1
ATOM 717 N N . LEU A 1 88 ? -3.154 -11.016 -1.186 1.00 66.12 88 LEU A N 1
ATOM 718 C CA . LEU A 1 88 ? -3.658 -9.752 -1.723 1.00 66.12 88 LEU A CA 1
ATOM 719 C C . LEU A 1 88 ? -2.560 -8.848 -2.273 1.00 66.12 88 LEU A C 1
ATOM 721 O O . LEU A 1 88 ? -2.864 -8.077 -3.182 1.00 66.12 88 LEU A O 1
ATOM 725 N N . THR A 1 89 ? -1.314 -8.975 -1.805 1.00 56.34 89 THR A N 1
ATOM 726 C CA . THR A 1 89 ? -0.155 -8.317 -2.431 1.00 56.34 89 THR A CA 1
ATOM 727 C C . THR A 1 89 ? -0.032 -8.710 -3.907 1.00 56.34 89 THR A C 1
ATOM 729 O O . THR A 1 89 ? 0.294 -7.873 -4.738 1.00 56.34 89 THR A O 1
ATOM 732 N N . LEU A 1 90 ? -0.407 -9.945 -4.260 1.00 51.22 90 LEU A N 1
ATOM 733 C CA . LEU A 1 90 ? -0.372 -10.461 -5.634 1.00 51.22 90 LEU A CA 1
ATOM 734 C C . LEU A 1 90 ? -1.586 -10.059 -6.494 1.00 51.22 90 LEU A C 1
ATOM 736 O O . LEU A 1 90 ? -1.547 -10.198 -7.714 1.00 51.22 90 LEU A O 1
ATOM 740 N N . TYR A 1 91 ? -2.686 -9.600 -5.886 1.00 52.22 91 TYR A N 1
ATOM 741 C CA . TYR A 1 91 ? -3.960 -9.364 -6.584 1.00 52.22 91 TYR A CA 1
ATOM 742 C C . TYR A 1 91 ? -4.485 -7.931 -6.433 1.00 52.22 91 TYR A C 1
ATOM 744 O O . TYR A 1 91 ? -5.651 -7.676 -6.722 1.00 52.22 91 TYR A O 1
ATOM 752 N N . SER A 1 92 ? -3.671 -6.980 -5.959 1.00 52.53 92 SER A N 1
ATOM 753 C CA . SER A 1 92 ? -4.109 -5.595 -5.748 1.00 52.53 92 SER A CA 1
ATOM 754 C C . SER A 1 92 ? -4.959 -5.105 -6.937 1.00 52.53 92 SER A C 1
ATOM 756 O O . SER A 1 92 ? -4.676 -5.369 -8.104 1.00 52.53 92 SER A O 1
ATOM 758 N N . SER A 1 93 ? -6.122 -4.542 -6.608 1.00 48.84 93 SER A N 1
ATOM 759 C CA . SER A 1 93 ? -7.350 -4.529 -7.428 1.00 48.84 93 SER A CA 1
ATO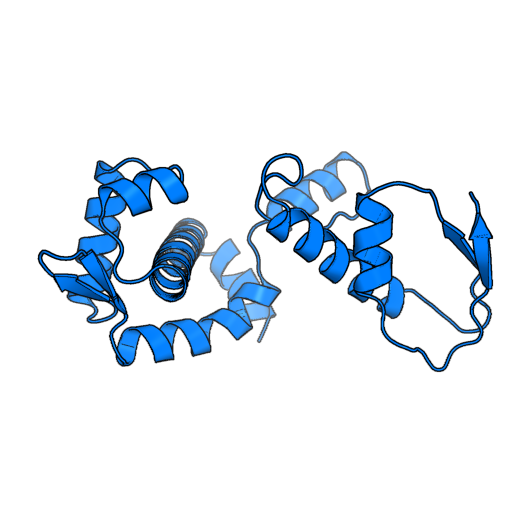M 760 C C . SER A 1 93 ? -7.299 -3.640 -8.677 1.00 48.84 93 SER A C 1
ATOM 762 O O . SER A 1 93 ? -8.323 -3.224 -9.211 1.00 48.84 93 SER A O 1
ATOM 764 N N . PHE A 1 94 ? -6.096 -3.334 -9.126 1.00 55.47 94 PHE A N 1
ATOM 765 C CA . PHE A 1 94 ? -5.817 -2.611 -10.336 1.00 55.47 94 PHE A CA 1
ATOM 766 C C . PHE A 1 94 ? -5.610 -3.483 -11.544 1.00 55.47 94 PHE A C 1
ATOM 768 O O . PHE A 1 94 ? -5.721 -2.933 -12.622 1.00 55.47 94 PHE A O 1
ATOM 775 N N . ASN A 1 95 ? -5.450 -4.799 -11.403 1.00 59.91 95 ASN A N 1
ATOM 776 C CA . ASN A 1 95 ? -5.355 -5.685 -12.565 1.00 59.91 95 ASN A CA 1
ATOM 777 C C . ASN A 1 95 ? -6.461 -5.403 -13.609 1.00 59.91 95 ASN A C 1
ATOM 779 O O . ASN A 1 95 ? -6.182 -5.375 -14.794 1.00 59.91 95 ASN A O 1
ATOM 783 N N . HIS A 1 96 ? -7.697 -5.085 -13.188 1.00 64.56 96 HIS A N 1
ATOM 784 C CA . HIS A 1 96 ? -8.762 -4.692 -14.123 1.00 64.56 96 HIS A CA 1
ATOM 785 C C . HIS A 1 96 ? -8.523 -3.335 -14.803 1.00 64.56 96 HIS A C 1
ATOM 787 O O . HIS A 1 96 ? -8.757 -3.199 -15.996 1.00 64.56 96 HIS A O 1
ATOM 793 N N . LEU A 1 97 ? -8.093 -2.315 -14.058 1.00 74.88 97 LEU A N 1
ATOM 794 C CA . LEU A 1 97 ? -7.827 -0.983 -14.613 1.00 74.88 97 LEU A CA 1
ATOM 795 C C . LEU A 1 97 ? -6.556 -0.990 -15.480 1.00 74.88 97 LEU A C 1
ATOM 797 O O . LEU A 1 97 ? -6.491 -0.314 -16.500 1.00 74.88 97 LEU A O 1
ATOM 801 N N . GLU A 1 98 ? -5.566 -1.790 -15.098 1.00 80.00 98 GLU A N 1
ATOM 802 C CA . GLU A 1 98 ? -4.371 -2.106 -15.874 1.00 80.00 98 GLU A CA 1
ATOM 803 C C . GLU A 1 98 ? -4.748 -2.817 -17.176 1.00 80.00 98 GLU A C 1
ATOM 805 O O . GLU A 1 98 ? -4.292 -2.407 -18.242 1.00 80.00 98 GLU A O 1
ATOM 810 N N . ASP A 1 99 ? -5.643 -3.810 -17.111 1.00 76.75 99 ASP A N 1
ATOM 811 C CA . ASP A 1 99 ? -6.192 -4.50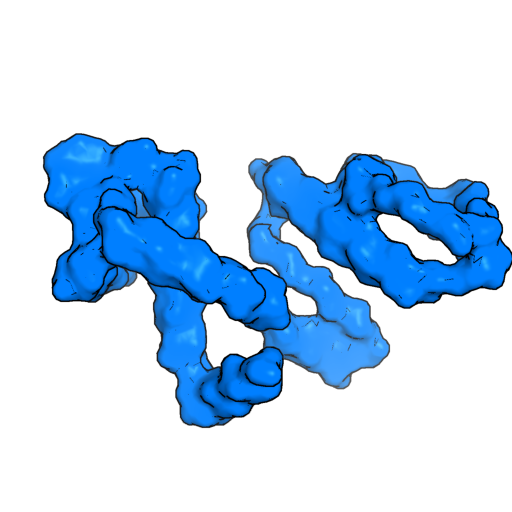3 -18.278 1.00 76.75 99 ASP A CA 1
ATOM 812 C C . ASP A 1 99 ? -6.997 -3.546 -19.173 1.00 76.75 99 ASP A C 1
ATOM 814 O O . ASP A 1 99 ? -6.867 -3.593 -20.393 1.00 76.75 99 ASP A O 1
ATOM 818 N N . GLU A 1 100 ? -7.816 -2.651 -18.612 1.00 84.00 100 GLU A N 1
ATOM 819 C CA . GLU A 1 100 ? -8.540 -1.626 -19.378 1.00 84.00 100 GLU A CA 1
ATOM 820 C C . GLU A 1 100 ? -7.581 -0.674 -20.098 1.00 84.00 100 GLU A C 1
ATOM 822 O O . GLU A 1 100 ? -7.740 -0.432 -21.297 1.00 84.00 100 GLU A O 1
ATOM 827 N N . ILE A 1 101 ? -6.554 -0.177 -19.403 1.00 88.75 101 ILE A N 1
ATOM 828 C CA . ILE A 1 101 ? -5.525 0.686 -19.993 1.00 88.75 101 ILE A CA 1
ATOM 829 C C . ILE A 1 101 ? -4.766 -0.070 -21.089 1.00 88.75 101 ILE A C 1
ATOM 831 O O . ILE A 1 101 ? -4.548 0.475 -22.172 1.00 88.75 101 ILE A O 1
ATOM 835 N N . PHE A 1 102 ? -4.421 -1.336 -20.866 1.00 87.00 102 PHE A N 1
ATOM 836 C CA . PHE A 1 102 ? -3.779 -2.162 -21.881 1.00 87.00 102 PHE A CA 1
ATOM 837 C C . PHE A 1 102 ? -4.683 -2.376 -23.100 1.00 87.00 102 PHE A C 1
ATOM 839 O O . PHE A 1 102 ? -4.239 -2.197 -24.231 1.00 87.00 102 PHE A O 1
ATOM 846 N N . ASN A 1 103 ? -5.959 -2.698 -22.897 1.00 87.69 103 ASN A N 1
ATOM 847 C CA . ASN A 1 103 ? -6.906 -2.926 -23.988 1.00 87.69 103 ASN A CA 1
ATOM 848 C C . ASN A 1 103 ? -7.181 -1.652 -24.797 1.00 87.69 103 ASN A C 1
ATOM 850 O O . ASN A 1 103 ? -7.400 -1.728 -26.005 1.00 87.69 103 ASN A O 1
ATOM 854 N N . GLN A 1 104 ? -7.167 -0.485 -24.150 1.00 95.88 104 GLN A N 1
ATOM 855 C CA . GLN A 1 104 ? -7.428 0.790 -24.811 1.00 95.88 104 GLN A CA 1
ATOM 856 C C . GLN A 1 104 ? -6.184 1.387 -25.484 1.00 95.88 104 GLN A C 1
ATOM 858 O O . GLN A 1 104 ? -6.303 1.988 -26.552 1.00 95.88 104 GLN A O 1
ATOM 863 N N . TYR A 1 105 ? -5.002 1.240 -24.881 1.00 95.44 105 TYR A N 1
ATOM 864 C CA . TYR A 1 105 ? -3.789 1.961 -25.289 1.00 95.44 105 TYR A CA 1
ATOM 865 C C . TYR A 1 105 ? -2.615 1.051 -25.679 1.00 95.44 105 TYR A C 1
ATOM 867 O O . TYR A 1 105 ? -1.596 1.544 -26.155 1.00 95.44 105 TYR A O 1
ATOM 875 N N . GLY A 1 106 ? -2.723 -0.264 -25.483 1.00 91.19 106 GLY A N 1
ATOM 876 C CA . GLY A 1 106 ? -1.673 -1.237 -25.800 1.00 91.19 106 GLY A CA 1
ATOM 877 C C . GLY A 1 106 ? -0.457 -1.186 -24.872 1.00 91.19 106 GLY A C 1
ATOM 878 O O . GLY A 1 106 ? 0.569 -1.792 -25.181 1.00 91.19 106 GLY A O 1
ATOM 879 N N . VAL A 1 107 ? -0.543 -0.468 -23.749 1.00 91.50 107 VAL A N 1
ATOM 880 C CA . VAL A 1 107 ? 0.559 -0.306 -22.792 1.00 91.50 107 VAL A CA 1
ATOM 881 C C . VAL A 1 107 ? 0.274 -1.073 -21.511 1.00 91.50 107 VAL A C 1
ATOM 883 O O . VAL A 1 107 ? -0.805 -0.966 -20.935 1.00 91.50 107 VAL A O 1
ATOM 886 N N . LYS A 1 108 ? 1.249 -1.871 -21.070 1.00 85.44 108 LYS A N 1
ATOM 887 C CA . LYS A 1 108 ? 1.183 -2.518 -19.760 1.00 85.44 108 LYS A CA 1
ATOM 888 C C . LYS A 1 108 ? 1.475 -1.477 -18.698 1.00 85.44 108 LYS A C 1
ATOM 890 O O . LYS A 1 108 ? 2.442 -0.726 -18.820 1.00 85.44 108 LYS A O 1
ATOM 895 N N . VAL A 1 109 ? 0.647 -1.449 -17.670 1.00 90.19 109 VAL A N 1
ATOM 896 C CA . VAL A 1 109 ? 0.798 -0.529 -16.550 1.00 90.19 109 VAL A CA 1
ATOM 897 C C . VAL A 1 109 ? 0.664 -1.307 -15.255 1.00 90.19 109 VAL A C 1
ATOM 899 O O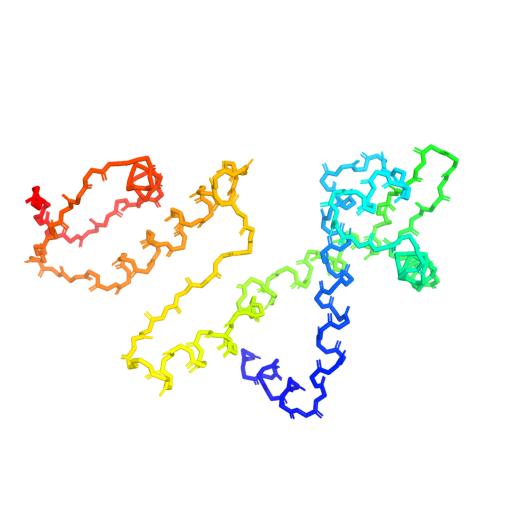 . VAL A 1 109 ? 0.015 -2.345 -15.223 1.00 90.19 109 VAL A O 1
ATOM 902 N N . HIS A 1 110 ? 1.300 -0.790 -14.212 1.00 85.06 110 HIS A N 1
ATOM 903 C CA . HIS A 1 110 ? 1.126 -1.247 -12.843 1.00 85.06 110 HIS A CA 1
ATOM 904 C C . HIS A 1 110 ? 0.657 -0.057 -12.019 1.00 85.06 110 HIS A C 1
ATOM 906 O O . HIS A 1 110 ? 1.214 1.038 -12.141 1.00 85.06 110 HIS A O 1
ATOM 912 N N . ILE A 1 111 ? -0.381 -0.241 -11.215 1.00 84.88 111 ILE A N 1
ATOM 913 C CA . ILE A 1 111 ? -1.008 0.846 -10.473 1.00 84.88 111 ILE A CA 1
ATOM 914 C C . ILE A 1 111 ? -0.842 0.595 -8.978 1.00 84.88 111 ILE A C 1
ATOM 916 O O . ILE A 1 111 ? -1.127 -0.476 -8.449 1.00 84.88 111 ILE A O 1
ATOM 920 N N . VAL A 1 112 ? -0.403 1.639 -8.281 1.00 80.44 112 VAL A N 1
ATOM 921 C CA . VAL A 1 112 ? -0.244 1.656 -6.826 1.00 80.44 112 VAL A CA 1
ATOM 922 C C . VAL A 1 112 ? -1.377 2.465 -6.201 1.00 80.44 112 VAL A C 1
ATOM 924 O O . VAL A 1 112 ? -1.792 3.501 -6.728 1.00 80.44 112 VAL A O 1
ATOM 927 N N . ARG A 1 113 ? -1.932 1.985 -5.078 1.00 71.62 113 ARG A N 1
ATOM 928 C CA . ARG A 1 113 ? -3.110 2.606 -4.452 1.00 71.62 113 ARG A CA 1
ATOM 929 C C . ARG A 1 113 ? -2.682 3.871 -3.723 1.00 71.62 113 ARG A C 1
ATOM 931 O O . ARG A 1 113 ? -2.011 3.791 -2.707 1.00 71.62 113 ARG A O 1
ATOM 938 N N . GLY A 1 114 ? -3.178 5.024 -4.162 1.00 74.75 114 GLY A N 1
ATOM 939 C CA . GLY A 1 114 ? -3.064 6.266 -3.402 1.00 74.75 114 GLY A CA 1
ATOM 940 C C . GLY A 1 114 ? -2.771 7.476 -4.275 1.00 74.75 114 GLY A C 1
ATOM 941 O O . GLY A 1 114 ? -3.046 7.477 -5.471 1.00 74.75 114 GLY A O 1
ATOM 942 N N . ASN A 1 115 ? -2.248 8.531 -3.652 1.00 82.75 115 ASN A N 1
ATOM 943 C CA . ASN A 1 115 ? -1.837 9.753 -4.333 1.00 82.75 115 ASN A CA 1
ATOM 944 C C . ASN A 1 115 ? -0.420 10.128 -3.877 1.00 82.75 115 ASN A C 1
ATOM 946 O O . ASN A 1 115 ? -0.235 10.593 -2.752 1.00 82.75 115 ASN A O 1
ATOM 950 N N . SER A 1 116 ? 0.560 9.948 -4.763 1.00 89.19 116 SER A N 1
ATOM 951 C CA . SER A 1 116 ? 1.983 10.204 -4.500 1.00 89.19 116 SER A CA 1
ATOM 952 C C . SER A 1 116 ? 2.338 11.677 -4.277 1.00 89.19 116 SER A C 1
ATOM 954 O O . SER A 1 116 ? 3.423 11.968 -3.778 1.00 89.19 116 SER A O 1
ATOM 956 N N . ASP A 1 117 ? 1.455 12.612 -4.636 1.00 8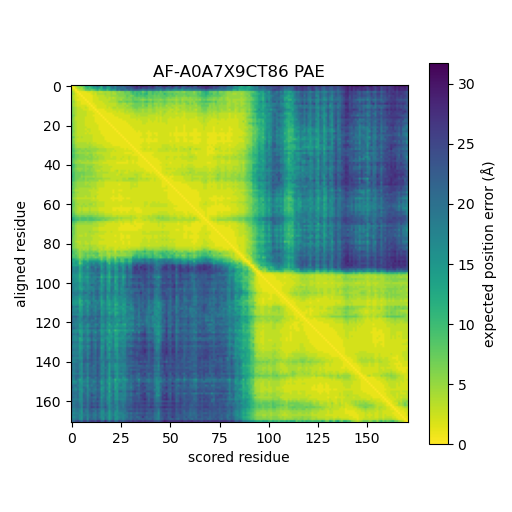7.38 117 ASP A N 1
ATOM 957 C CA . ASP A 1 117 ? 1.651 14.044 -4.370 1.00 87.38 117 ASP A CA 1
ATOM 958 C C . ASP A 1 117 ? 1.250 14.420 -2.939 1.00 87.38 117 ASP A C 1
ATOM 960 O O . ASP A 1 117 ? 1.616 15.486 -2.447 1.00 87.38 117 ASP A O 1
ATOM 964 N N . LYS A 1 118 ? 0.476 13.558 -2.269 1.00 84.50 118 LYS A N 1
ATOM 965 C CA . LYS A 1 118 ? -0.029 13.781 -0.908 1.00 84.50 118 LYS A CA 1
ATOM 966 C C . LYS A 1 118 ? 0.567 12.831 0.124 1.00 84.50 118 LYS A C 1
ATOM 968 O O . LYS A 1 118 ? 0.583 13.175 1.302 1.00 84.50 118 LYS A O 1
ATOM 973 N N . ASP A 1 119 ? 1.011 11.652 -0.301 1.00 79.88 119 ASP A N 1
ATOM 974 C CA . ASP A 1 119 ? 1.508 10.599 0.577 1.00 79.88 119 ASP A CA 1
ATOM 975 C C . ASP A 1 119 ? 2.839 10.036 0.056 1.00 79.88 119 ASP A C 1
ATOM 977 O O . ASP A 1 119 ? 2.898 9.344 -0.962 1.00 79.88 119 ASP A O 1
ATOM 981 N N . GLU A 1 120 ? 3.922 10.325 0.779 1.00 85.69 120 GLU A N 1
ATOM 982 C CA . GLU A 1 120 ? 5.260 9.830 0.440 1.00 85.69 120 GLU A CA 1
ATOM 983 C C . GLU A 1 120 ? 5.379 8.307 0.560 1.00 85.69 120 GLU A C 1
ATOM 985 O O . GLU A 1 120 ? 6.208 7.708 -0.123 1.00 85.69 120 GLU A O 1
ATOM 990 N N . THR A 1 121 ? 4.537 7.652 1.365 1.00 80.62 121 THR A N 1
ATOM 991 C CA . THR A 1 121 ? 4.545 6.185 1.460 1.00 80.62 121 THR A CA 1
ATOM 992 C C . THR A 1 121 ? 4.064 5.541 0.162 1.00 80.62 121 THR A C 1
ATOM 994 O O . THR A 1 121 ? 4.639 4.547 -0.271 1.00 80.62 121 THR A O 1
ATOM 997 N N . VAL A 1 122 ? 3.111 6.175 -0.530 1.00 83.62 122 VAL A N 1
ATOM 998 C CA . VAL A 1 122 ? 2.649 5.756 -1.864 1.00 83.62 122 VAL A CA 1
ATOM 999 C C . VAL A 1 122 ? 3.760 5.940 -2.896 1.00 83.62 122 VAL A C 1
ATOM 1001 O O . VAL A 1 122 ? 3.972 5.073 -3.737 1.00 83.62 122 VAL A O 1
ATOM 1004 N N . LYS A 1 123 ? 4.512 7.047 -2.826 1.00 90.19 123 LYS A N 1
ATOM 1005 C CA . LYS A 1 123 ? 5.650 7.287 -3.729 1.00 90.19 123 LYS A CA 1
ATOM 1006 C C . LYS A 1 123 ? 6.778 6.272 -3.511 1.00 90.19 123 LYS A C 1
ATOM 1008 O O . LYS A 1 123 ? 7.384 5.824 -4.480 1.00 90.19 123 LYS A O 1
ATOM 1013 N N . ALA A 1 124 ? 7.036 5.888 -2.262 1.00 86.94 124 ALA A N 1
ATOM 1014 C CA . ALA A 1 124 ? 7.981 4.823 -1.937 1.00 86.94 124 ALA A CA 1
ATOM 1015 C C . ALA A 1 124 ? 7.509 3.458 -2.469 1.00 86.94 124 ALA A C 1
ATOM 1017 O O . ALA A 1 124 ? 8.296 2.735 -3.069 1.00 86.94 124 ALA A O 1
ATOM 1018 N N . GLU A 1 125 ? 6.221 3.136 -2.328 1.00 83.25 125 GLU A N 1
ATOM 1019 C CA . GLU A 1 125 ? 5.634 1.907 -2.876 1.00 83.25 125 GLU A CA 1
ATOM 1020 C C . GLU A 1 125 ? 5.707 1.865 -4.412 1.00 83.25 125 GLU A C 1
ATOM 1022 O O . GLU A 1 125 ? 6.089 0.843 -4.976 1.00 83.25 125 GLU A O 1
ATOM 1027 N N . MET A 1 126 ? 5.450 2.988 -5.099 1.00 90.94 126 MET A N 1
ATOM 1028 C CA . MET A 1 126 ? 5.692 3.117 -6.545 1.00 90.94 126 MET A CA 1
ATOM 1029 C C . MET A 1 126 ? 7.152 2.849 -6.911 1.00 90.94 126 MET A C 1
ATOM 1031 O O . MET A 1 126 ? 7.413 2.188 -7.917 1.00 90.94 126 MET A O 1
ATOM 1035 N N . GLY A 1 127 ? 8.086 3.354 -6.099 1.00 92.31 127 GLY A N 1
ATOM 1036 C CA . GLY A 1 127 ? 9.512 3.059 -6.212 1.00 92.31 127 GLY A CA 1
ATOM 1037 C C . GLY A 1 127 ? 9.767 1.556 -6.193 1.00 92.31 127 GLY A C 1
ATOM 1038 O O . GLY A 1 127 ? 10.256 1.026 -7.185 1.00 92.31 127 GLY A O 1
ATOM 1039 N N . ASN A 1 128 ? 9.326 0.881 -5.128 1.00 87.00 128 ASN A N 1
ATOM 1040 C CA . ASN A 1 128 ? 9.507 -0.559 -4.923 1.00 87.00 128 ASN A CA 1
ATOM 1041 C C . ASN A 1 128 ? 8.949 -1.403 -6.072 1.00 87.00 128 ASN A C 1
ATOM 1043 O O . ASN A 1 128 ? 9.674 -2.215 -6.639 1.00 87.00 128 ASN A O 1
ATOM 1047 N N . VAL A 1 129 ? 7.691 -1.171 -6.465 1.00 86.56 129 VAL A N 1
ATOM 1048 C CA . VAL A 1 129 ? 7.062 -1.916 -7.568 1.00 86.56 129 VAL A CA 1
ATOM 1049 C C . VAL A 1 129 ? 7.836 -1.708 -8.871 1.00 86.56 129 VAL A C 1
ATOM 1051 O O . VAL A 1 129 ? 8.089 -2.657 -9.608 1.00 86.56 129 VAL A O 1
ATOM 1054 N N . THR A 1 130 ? 8.259 -0.474 -9.155 1.00 92.94 130 THR A N 1
ATOM 1055 C CA . THR A 1 130 ? 9.038 -0.173 -10.365 1.00 92.94 130 THR A CA 1
ATOM 1056 C C . THR A 1 130 ? 10.422 -0.820 -10.321 1.00 92.94 130 THR A C 1
ATOM 1058 O O . THR A 1 130 ? 10.874 -1.333 -11.342 1.00 92.94 130 THR A O 1
ATOM 1061 N N . GLY A 1 131 ? 11.087 -0.808 -9.162 1.00 93.06 131 GLY A N 1
ATOM 1062 C CA . GLY A 1 131 ? 12.388 -1.439 -8.952 1.00 93.06 131 GLY A CA 1
ATOM 1063 C C . GLY A 1 131 ? 12.335 -2.937 -9.227 1.00 93.06 131 GLY A C 1
ATOM 1064 O O . GLY A 1 131 ? 13.080 -3.426 -10.073 1.00 93.06 131 GLY A O 1
ATOM 1065 N N . GLU A 1 132 ? 11.382 -3.644 -8.618 1.00 87.44 132 GLU A N 1
ATOM 1066 C CA . GLU A 1 132 ? 11.175 -5.081 -8.836 1.00 87.44 132 GLU A CA 1
ATOM 1067 C C . GLU A 1 132 ? 10.925 -5.415 -10.317 1.00 87.44 132 GLU A C 1
ATOM 1069 O O . GLU A 1 132 ? 11.533 -6.334 -10.870 1.00 87.44 132 GLU A O 1
ATOM 1074 N N . LEU A 1 133 ? 10.064 -4.648 -10.992 1.00 87.50 133 LEU A N 1
ATOM 1075 C CA . LEU A 1 133 ? 9.770 -4.843 -12.416 1.00 87.50 133 LEU A CA 1
ATOM 1076 C C . LEU A 1 133 ? 10.989 -4.575 -13.301 1.00 87.50 133 LEU A C 1
ATOM 1078 O O . LEU A 1 133 ? 11.236 -5.311 -14.262 1.00 87.50 133 LEU A O 1
ATOM 1082 N N . LEU A 1 134 ? 11.762 -3.534 -12.981 1.00 92.56 134 LEU A N 1
ATOM 1083 C CA . LEU A 1 134 ? 12.991 -3.219 -13.693 1.00 92.56 134 LEU A CA 1
ATOM 1084 C C . LEU A 1 134 ? 13.979 -4.381 -13.557 1.00 92.56 134 LEU A C 1
ATOM 1086 O O . LEU A 1 134 ? 14.423 -4.905 -14.575 1.00 92.56 134 LEU A O 1
ATOM 1090 N N . GLU A 1 135 ? 14.257 -4.851 -12.341 1.00 92.12 135 GLU A N 1
ATOM 1091 C CA . GLU A 1 135 ? 15.177 -5.967 -12.076 1.00 92.12 135 GLU A CA 1
ATOM 1092 C C . GLU A 1 135 ? 14.807 -7.251 -12.832 1.00 92.12 135 GLU A C 1
ATOM 1094 O O . GLU A 1 135 ? 15.687 -7.927 -13.383 1.00 92.12 135 GLU A O 1
ATOM 1099 N N . GLN A 1 136 ? 13.508 -7.556 -12.913 1.00 88.50 136 GLN A N 1
ATOM 1100 C CA . GLN A 1 136 ? 12.976 -8.689 -13.674 1.00 88.50 136 GLN A CA 1
ATOM 1101 C C . GLN A 1 136 ? 13.163 -8.529 -15.188 1.00 88.50 136 GLN A C 1
ATOM 1103 O O . GLN A 1 136 ? 13.342 -9.522 -15.894 1.00 88.50 136 GLN A O 1
ATOM 1108 N N . SER A 1 137 ? 13.134 -7.295 -15.694 1.00 88.81 137 SER A N 1
ATOM 1109 C CA . SER A 1 137 ? 13.309 -6.992 -17.121 1.00 88.81 137 SER A CA 1
ATOM 1110 C C . SER A 1 137 ? 14.773 -6.891 -17.564 1.00 88.81 137 SER A C 1
ATOM 1112 O O . SER A 1 137 ? 15.069 -7.037 -18.752 1.00 88.81 137 SER A O 1
ATOM 1114 N N . LEU A 1 138 ? 15.696 -6.650 -16.627 1.00 93.25 138 LEU A N 1
ATOM 1115 C CA . LEU A 1 138 ? 17.114 -6.464 -16.923 1.00 93.25 138 LEU A CA 1
ATOM 1116 C C . LEU A 1 138 ? 17.779 -7.774 -17.355 1.00 93.25 138 LEU A C 1
ATOM 1118 O O . LEU A 1 138 ? 17.540 -8.844 -16.794 1.00 93.25 138 LEU A O 1
ATOM 1122 N N . TYR A 1 139 ? 18.688 -7.675 -18.315 1.00 93.56 139 TYR A N 1
ATOM 1123 C CA . TYR A 1 139 ? 19.504 -8.772 -18.834 1.00 93.56 139 TYR A CA 1
ATOM 1124 C C . TYR A 1 139 ? 20.981 -8.357 -18.850 1.00 93.56 139 TYR A C 1
ATOM 1126 O O . TYR A 1 139 ? 21.299 -7.186 -18.651 1.00 93.56 139 TYR A O 1
ATOM 1134 N N . ASP A 1 140 ? 21.887 -9.319 -19.030 1.00 96.25 140 ASP A N 1
ATOM 1135 C CA . ASP A 1 140 ? 23.323 -9.027 -19.052 1.00 96.25 140 ASP A CA 1
ATOM 1136 C C . ASP A 1 140 ? 23.676 -8.075 -20.207 1.00 96.25 140 ASP A C 1
ATOM 1138 O O . ASP A 1 140 ? 23.198 -8.245 -21.332 1.00 96.25 140 ASP A O 1
ATOM 1142 N N . LYS A 1 141 ? 24.506 -7.069 -19.922 1.00 96.06 141 LYS A N 1
ATOM 1143 C CA . LYS A 1 141 ? 24.892 -5.960 -20.814 1.00 96.06 141 LYS A CA 1
ATOM 1144 C C . LYS A 1 141 ? 23.739 -5.047 -21.234 1.00 96.06 141 LYS A C 1
ATOM 1146 O O . LYS A 1 141 ? 23.802 -4.415 -22.291 1.00 96.06 141 LYS A O 1
ATOM 1151 N N . ALA A 1 142 ? 22.683 -4.963 -20.427 1.00 95.94 142 ALA A N 1
ATOM 1152 C CA . ALA A 1 142 ? 21.603 -4.009 -20.655 1.00 95.94 142 ALA A CA 1
ATOM 1153 C C . ALA A 1 142 ? 22.093 -2.558 -20.503 1.00 95.94 142 ALA A C 1
ATOM 1155 O O . ALA A 1 142 ? 22.919 -2.251 -19.643 1.00 95.94 142 ALA A O 1
ATOM 1156 N N . SER A 1 143 ? 21.539 -1.657 -21.318 1.00 95.69 143 SER A N 1
ATOM 1157 C CA . SER A 1 143 ? 21.709 -0.208 -21.170 1.00 95.69 143 SER A CA 1
ATOM 1158 C C . SER A 1 143 ? 20.388 0.416 -20.732 1.00 95.69 143 SER A C 1
ATOM 1160 O O . SER A 1 143 ? 19.352 0.171 -21.354 1.00 95.69 143 SER A O 1
ATOM 1162 N N . VAL A 1 144 ? 20.419 1.206 -19.662 1.00 94.94 144 VAL A N 1
ATOM 1163 C CA . VAL A 1 144 ? 19.246 1.819 -19.034 1.00 94.94 144 VAL A CA 1
ATOM 1164 C C . VAL A 1 144 ? 19.423 3.330 -19.017 1.00 94.94 144 VAL A C 1
ATOM 1166 O O . VAL A 1 144 ? 20.285 3.855 -18.314 1.00 94.94 144 VAL A O 1
ATOM 1169 N N . SER A 1 145 ? 18.584 4.043 -19.763 1.00 96.00 145 SER A N 1
ATOM 1170 C CA . SER A 1 145 ? 18.537 5.505 -19.709 1.00 96.00 145 SER A CA 1
ATOM 1171 C C . SER A 1 145 ? 17.603 5.971 -18.591 1.00 96.00 145 SER A C 1
ATOM 1173 O O . SER A 1 145 ? 16.465 5.513 -18.496 1.00 96.00 145 SER A O 1
ATOM 1175 N N . VAL A 1 146 ? 18.081 6.877 -17.741 1.00 93.56 146 VAL A N 1
ATOM 1176 C CA . VAL A 1 146 ? 17.405 7.309 -16.512 1.00 93.56 146 VAL A CA 1
ATOM 1177 C C . VAL A 1 146 ? 17.145 8.810 -16.546 1.00 93.56 146 VAL A C 1
ATOM 1179 O O . VAL A 1 146 ? 18.044 9.613 -16.796 1.00 93.56 146 VAL A O 1
ATOM 1182 N N . THR A 1 147 ? 15.904 9.192 -16.255 1.00 93.88 147 THR A N 1
ATOM 1183 C CA . THR A 1 147 ? 15.505 10.586 -16.042 1.00 93.88 147 THR A CA 1
ATOM 1184 C C . THR A 1 147 ? 15.689 11.000 -14.577 1.00 93.88 147 THR A C 1
ATOM 1186 O O . THR A 1 147 ? 15.811 10.170 -13.677 1.00 93.88 147 THR A O 1
ATOM 1189 N N . GLY A 1 148 ? 15.714 12.309 -14.317 1.00 91.75 148 GLY A N 1
ATOM 1190 C CA . GLY A 1 148 ? 15.745 12.844 -12.953 1.00 91.75 148 GLY A CA 1
ATOM 1191 C C . GLY A 1 148 ? 14.362 12.932 -12.295 1.00 91.75 148 GLY A C 1
ATOM 1192 O O . GLY A 1 148 ? 13.329 12.708 -12.923 1.00 91.75 148 GLY A O 1
ATOM 1193 N N . GLY A 1 149 ? 14.343 13.339 -11.025 1.00 94.19 149 GLY A N 1
ATOM 1194 C CA . GLY A 1 149 ? 13.119 13.653 -10.281 1.00 94.19 149 GLY A CA 1
ATOM 1195 C C . GLY A 1 149 ? 12.933 12.814 -9.018 1.00 94.19 149 GLY A C 1
ATOM 1196 O O . GLY A 1 149 ? 13.577 11.785 -8.825 1.00 94.19 149 GLY A O 1
ATOM 1197 N N . SER A 1 150 ? 12.034 13.266 -8.141 1.00 92.31 150 SER A N 1
ATOM 1198 C CA . SER A 1 150 ? 11.779 12.627 -6.842 1.00 92.31 150 SER A CA 1
ATOM 1199 C C . SER A 1 150 ? 11.214 11.211 -6.972 1.00 92.31 150 SER A C 1
ATOM 1201 O O . SER A 1 150 ? 11.538 10.354 -6.156 1.00 92.31 150 SER A O 1
ATOM 1203 N N . THR A 1 151 ? 10.432 10.933 -8.018 1.00 91.94 151 THR A N 1
ATOM 1204 C CA . THR A 1 151 ? 9.936 9.580 -8.307 1.00 91.94 151 THR A CA 1
ATOM 1205 C C . THR A 1 151 ? 11.081 8.628 -8.645 1.00 91.94 151 THR A C 1
ATOM 1207 O O . THR A 1 151 ? 11.192 7.573 -8.029 1.00 91.94 151 THR A O 1
ATOM 1210 N N . MET A 1 152 ? 11.980 9.017 -9.558 1.00 94.88 152 MET A N 1
ATOM 1211 C CA . MET A 1 152 ? 13.122 8.174 -9.941 1.00 94.88 152 MET A CA 1
ATOM 1212 C C . MET A 1 152 ? 14.123 7.988 -8.799 1.00 94.88 152 MET A C 1
ATOM 1214 O O . MET A 1 152 ? 14.722 6.921 -8.687 1.00 94.88 152 MET A O 1
ATOM 1218 N N . ALA A 1 153 ? 14.246 8.969 -7.898 1.00 94.38 153 ALA A N 1
ATOM 1219 C CA . ALA A 1 153 ? 15.010 8.796 -6.665 1.00 94.38 153 ALA A CA 1
ATOM 1220 C C . ALA A 1 153 ? 14.452 7.637 -5.814 1.00 94.38 153 ALA A C 1
ATOM 1222 O O . ALA A 1 153 ? 15.222 6.781 -5.382 1.00 94.38 153 ALA A O 1
ATOM 1223 N N . LYS A 1 154 ? 13.123 7.532 -5.658 1.00 94.88 154 LYS A N 1
ATOM 1224 C CA . LYS A 1 154 ? 12.493 6.407 -4.940 1.00 94.88 154 LYS A CA 1
ATOM 1225 C C . LYS A 1 154 ? 12.679 5.061 -5.622 1.00 94.88 154 LYS A C 1
ATOM 1227 O O . LYS A 1 154 ? 12.894 4.075 -4.929 1.00 94.88 154 LYS A O 1
ATOM 1232 N N . VAL A 1 155 ? 12.677 5.021 -6.953 1.00 95.31 155 VAL A N 1
ATOM 1233 C CA . VAL A 1 155 ? 13.031 3.794 -7.685 1.00 95.31 155 VAL A CA 1
ATOM 1234 C C . VAL A 1 155 ? 14.468 3.381 -7.359 1.00 95.31 155 VAL A C 1
ATOM 1236 O O . VAL A 1 155 ? 14.701 2.232 -7.007 1.00 95.31 155 VAL A O 1
ATOM 1239 N N . SER A 1 156 ? 15.424 4.315 -7.393 1.00 93.75 156 SER A N 1
ATOM 1240 C CA . SER A 1 156 ? 16.832 3.999 -7.109 1.00 93.75 156 SER A CA 1
ATOM 1241 C C . SER A 1 156 ? 17.068 3.475 -5.688 1.00 93.75 156 SER A C 1
ATOM 1243 O O . SER A 1 156 ? 17.877 2.574 -5.503 1.00 93.75 156 SER A O 1
ATOM 1245 N N . GLU A 1 157 ? 16.327 3.990 -4.700 1.00 94.06 157 GLU A N 1
ATOM 1246 C CA . GLU A 1 157 ? 16.382 3.523 -3.307 1.00 94.06 157 GLU A CA 1
ATOM 1247 C C . GLU A 1 157 ? 15.877 2.077 -3.146 1.00 94.06 157 GLU A C 1
ATOM 1249 O O . GLU A 1 157 ? 16.241 1.415 -2.177 1.00 94.06 157 GLU A O 1
ATOM 1254 N N . SER A 1 158 ? 15.043 1.597 -4.074 1.00 91.62 158 SER A N 1
ATOM 1255 C CA . SER A 1 158 ? 14.415 0.270 -4.019 1.00 91.62 158 SER A CA 1
ATOM 1256 C C . SER A 1 158 ? 15.169 -0.836 -4.761 1.00 91.62 158 SER A C 1
ATOM 1258 O O . SER A 1 158 ? 14.779 -1.997 -4.668 1.00 91.62 158 SER A O 1
ATOM 1260 N N . LEU A 1 159 ? 16.220 -0.486 -5.511 1.00 92.38 159 LEU A N 1
ATOM 1261 C CA . LEU A 1 159 ? 16.987 -1.452 -6.294 1.00 92.38 159 LEU A CA 1
ATOM 1262 C C . LEU A 1 159 ? 17.971 -2.235 -5.424 1.00 92.38 159 LEU A C 1
ATOM 1264 O O . LEU A 1 159 ? 18.643 -1.692 -4.544 1.00 92.38 159 LEU A O 1
ATOM 1268 N N . HIS A 1 160 ? 18.119 -3.509 -5.752 1.00 91.75 160 HIS A N 1
ATOM 1269 C CA . HIS A 1 160 ? 19.034 -4.443 -5.127 1.00 91.75 160 HIS A CA 1
ATOM 1270 C C . HIS A 1 160 ? 20.241 -4.714 -6.034 1.00 91.75 160 HIS A C 1
ATOM 1272 O O . HIS A 1 160 ? 20.149 -4.620 -7.262 1.00 91.75 160 HIS A O 1
ATOM 1278 N N . PRO A 1 161 ? 21.400 -5.081 -5.457 1.00 89.25 161 PRO A N 1
ATOM 1279 C CA . PRO A 1 161 ? 22.539 -5.533 -6.243 1.00 89.25 161 PRO A CA 1
ATOM 1280 C C . PRO A 1 161 ? 22.170 -6.741 -7.114 1.00 89.25 161 PRO A C 1
ATOM 1282 O O . PRO A 1 161 ? 21.713 -7.766 -6.607 1.00 89.25 161 PRO A O 1
ATOM 1285 N N . LEU A 1 162 ? 22.414 -6.627 -8.419 1.00 87.50 162 LEU A N 1
ATOM 1286 C CA . LEU A 1 162 ? 22.237 -7.704 -9.390 1.00 87.50 162 LEU A CA 1
ATOM 1287 C C . LEU A 1 162 ? 23.599 -8.192 -9.884 1.00 87.50 162 LEU A C 1
ATOM 1289 O O . LEU A 1 162 ? 24.496 -7.390 -10.135 1.00 87.50 162 LEU A O 1
ATOM 1293 N N . ASP A 1 163 ? 23.728 -9.498 -10.100 1.00 92.69 163 ASP A N 1
ATOM 1294 C CA . ASP A 1 163 ? 24.900 -10.104 -10.746 1.00 92.69 163 ASP A CA 1
ATOM 1295 C C . ASP A 1 163 ? 24.757 -10.045 -12.280 1.00 92.69 163 ASP A C 1
ATOM 1297 O O . ASP A 1 163 ? 24.570 -11.058 -12.955 1.00 92.69 163 ASP A O 1
ATOM 1301 N N . LYS A 1 164 ? 24.694 -8.822 -12.822 1.00 91.94 164 LYS A N 1
ATOM 1302 C CA . LYS A 1 164 ? 24.547 -8.520 -14.258 1.00 91.94 164 LYS A CA 1
ATOM 1303 C C . LYS A 1 164 ? 25.386 -7.288 -14.600 1.00 91.94 164 LYS A C 1
ATOM 1305 O O . LYS A 1 164 ? 25.378 -6.320 -13.841 1.00 91.94 164 LYS A O 1
ATOM 1310 N N . ASP A 1 165 ? 26.059 -7.290 -15.749 1.00 95.00 165 ASP A N 1
ATOM 1311 C CA . ASP A 1 165 ? 26.748 -6.097 -16.255 1.00 95.00 165 ASP A CA 1
ATOM 1312 C C . ASP A 1 165 ? 25.704 -5.129 -16.831 1.00 95.00 165 ASP A C 1
ATOM 1314 O O . ASP A 1 165 ? 25.086 -5.421 -17.850 1.00 95.00 165 ASP A O 1
ATOM 1318 N N . ILE A 1 166 ? 25.420 -4.015 -16.155 1.00 95.75 166 ILE A N 1
ATOM 1319 C CA . ILE A 1 166 ? 24.364 -3.072 -16.557 1.00 95.75 166 ILE A CA 1
ATOM 1320 C C . ILE A 1 166 ? 24.951 -1.666 -16.646 1.00 95.75 166 ILE A C 1
ATOM 1322 O O . ILE A 1 166 ? 25.549 -1.163 -15.693 1.00 95.75 166 ILE A O 1
ATOM 1326 N N . LEU A 1 167 ? 24.724 -0.998 -17.776 1.00 95.25 167 LEU A N 1
ATOM 1327 C CA . LEU A 1 167 ? 25.122 0.387 -17.994 1.00 95.25 167 LEU A CA 1
ATOM 1328 C C . LEU A 1 167 ? 23.938 1.325 -17.745 1.00 95.25 167 LEU A C 1
ATOM 1330 O O . LEU A 1 167 ? 22.942 1.267 -18.458 1.00 95.25 167 LEU A O 1
ATOM 1334 N N . PHE A 1 168 ? 24.064 2.239 -16.785 1.00 93.88 168 PHE A N 1
ATOM 1335 C CA . PHE A 1 168 ? 23.098 3.322 -16.588 1.00 93.88 168 PHE A CA 1
ATOM 1336 C C . PHE A 1 168 ? 23.597 4.615 -17.243 1.00 93.88 168 PHE A C 1
ATOM 1338 O O . PHE A 1 168 ? 24.738 5.025 -17.025 1.00 93.88 168 PHE A O 1
ATOM 1345 N N . THR A 1 169 ? 22.744 5.281 -18.022 1.00 95.56 169 THR A N 1
ATOM 1346 C CA . THR A 1 169 ? 23.043 6.565 -18.675 1.00 95.56 169 THR A CA 1
ATOM 1347 C C . THR A 1 169 ? 21.989 7.614 -18.319 1.00 95.56 169 THR A C 1
ATOM 1349 O O . THR A 1 169 ? 20.835 7.261 -18.086 1.00 95.56 169 THR A O 1
ATOM 1352 N N . PRO A 1 170 ? 22.320 8.915 -18.302 1.00 93.38 170 PRO A N 1
ATOM 1353 C CA . PRO A 1 170 ? 21.291 9.952 -18.284 1.00 93.38 170 PRO A CA 1
ATOM 1354 C C . PRO A 1 170 ? 20.470 9.913 -19.585 1.00 93.38 170 PRO A C 1
ATOM 1356 O O . PRO A 1 170 ? 21.009 9.566 -20.642 1.00 93.38 170 PRO A O 1
ATOM 1359 N N . ALA A 1 171 ? 19.176 10.224 -19.480 1.00 86.38 171 ALA A N 1
ATOM 1360 C CA . ALA A 1 171 ? 18.259 10.408 -20.609 1.00 86.38 171 ALA A CA 1
ATOM 1361 C C . ALA A 1 171 ? 18.326 11.825 -21.201 1.00 86.38 171 ALA A C 1
ATOM 1363 O O . ALA A 1 171 ? 18.593 12.779 -20.430 1.00 86.38 171 ALA A O 1
#

Secondary structure (DSSP, 8-state):
-HHHHHHHHHH-HHHHHHHHHHHHHHHHHHHH-SB-HHHHHHHHT--HHHHHHHHHHHHHTTSEEEETTEEEE-HHHHHHHHHHHHHHTTT-TTHHHHHHHHHHHS------SS-TTT-HHHHHHHHHHHHHHHHHH--TTEEEEE--SHHHHHHHHH----SS-EEEEE-

Solvent-accessible surface area (backbone atoms only — not comparable to full-atom values): 9791 Å² total; per-residue (Å²): 114,76,63,54,60,58,52,44,38,77,74,41,45,74,58,49,54,52,50,52,54,50,50,54,51,51,55,50,31,68,78,50,49,64,35,41,72,66,62,50,22,63,76,67,75,46,56,63,73,60,50,51,55,52,51,53,52,38,39,75,68,49,30,34,46,81,51,98,81,19,28,34,64,30,74,60,21,50,53,51,49,62,63,44,46,72,59,44,73,78,56,54,87,36,61,63,59,28,47,49,45,24,74,74,68,74,45,88,62,84,75,72,87,75,50,56,93,81,32,66,69,39,37,43,50,47,6,38,56,50,21,54,52,48,62,73,70,59,51,76,70,36,77,45,71,43,70,84,56,75,63,48,50,30,23,61,73,45,55,72,97,66,101,52,55,65,47,78,41,81,103

Foldseek 3Di:
DLVVLVVCCVVPVVVNVLVVVLLVLLVVCAVDPQDALVRSCVVVVHDSVVSVVSVVVCVVVQQWDQDPSHIHGDPVVVVVSVVCVVNCVSCPPCPVVQVVCCVVPVDGDDDFPDDCVVDVVSLLVLLQVVQVVVLVVDDAAEEAEDEDDPSSVSVVVNHDDDPHHYHYHHD

Radius of gyration: 19.49 Å; Cα contacts (8 Å, |Δi|>4): 175; chains: 1; bounding box: 49×35×50 Å

Mean predicted aligned error: 11.78 Å

Nearest PDB structures (foldseek):
  8r3g-assembly1_C  TM=5.848E-01  e=6.522E-13  Bacillus subtilis
  7oyk-assembly2_DDD  TM=9.599E-01  e=1.005E-07  Bacillus subtilis subsp. subtilis str. 168
  7oyk-assembly1_BBB  TM=9.182E-01  e=9.443E-08  Bacillus subtilis subsp. subtilis str. 168
  7oyk-assembly2_CCC  TM=9.197E-01  e=2.413E-07  Bacillus subtilis subsp. subtilis str. 168
  1lnw-assembly3_F  TM=6.109E-01  e=4.167E-03  Pseudomonas aeruginosa